Protein AF-A0A924W478-F1 (afdb_monomer)

Mean predicted aligned error: 16.54 Å

pLDDT: mean 75.77, std 17.0, range [45.47, 98.25]

Solvent-accessible surface area (backbone atoms only — not comparable to full-atom values): 6086 Å² total; per-residue 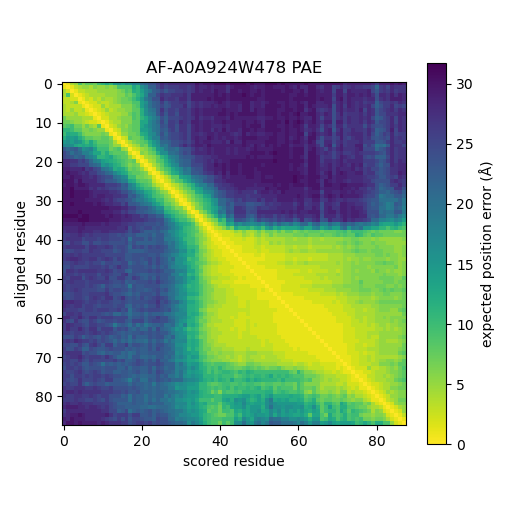(Å²): 110,76,69,58,55,53,55,54,56,54,56,58,63,68,60,66,81,72,71,76,76,77,80,79,60,91,62,81,74,80,69,75,84,82,78,71,76,79,83,70,80,73,93,77,59,73,84,76,42,84,63,54,90,76,56,81,56,67,66,56,52,54,53,49,52,54,51,48,59,57,54,74,73,47,63,94,83,58,80,48,87,90,76,60,58,87,83,101

Sequence (88 aa):
MRRLGIILAAGLLLSACASTQTTQGPGPAAQPETGGQAFALQPADFLDIPDWRSADLAPALLAFRRACDGRRQRAADAALPGGGRYGG

Foldseek 3Di:
DVVVVVVVVVVVVVVVVPPPPPPPDVDPDPDPPPDDDPDADDDDDCVVDPCSVVDDCVVVVVVVVVVVVVVVPDDPPDADPPRDDVRD

Secondary structure (DSSP, 8-state):
-HHHHHHHHHHHHHGGGS----------------SPPP-------GGGSTTTTTS--HHHHHHHHHHHHHHHTS-TTPPPTTSPPTT-

Structure (mmCIF, N/CA/C/O backbone):
data_AF-A0A924W478-F1
#
_entry.id   AF-A0A924W478-F1
#
loop_
_atom_site.group_PDB
_atom_site.id
_atom_site.type_symbol
_atom_site.label_atom_id
_atom_site.label_alt_id
_atom_site.label_comp_id
_atom_site.label_asym_id
_atom_site.label_entity_id
_atom_site.label_seq_id
_atom_site.pdbx_PDB_ins_code
_atom_site.Cartn_x
_atom_site.Cartn_y
_atom_site.Cartn_z
_atom_site.occupancy
_atom_site.B_iso_or_equiv
_atom_site.auth_seq_id
_atom_site.auth_comp_id
_atom_site.auth_asym_id
_atom_site.auth_atom_id
_atom_site.pdbx_PDB_model_num
ATOM 1 N N . MET A 1 1 ? 19.220 28.077 -44.470 1.00 52.44 1 MET A N 1
ATOM 2 C CA . MET A 1 1 ? 19.936 28.612 -43.288 1.00 52.44 1 MET A CA 1
ATOM 3 C C . MET A 1 1 ? 19.027 28.726 -42.057 1.00 52.44 1 MET A C 1
ATOM 5 O O . MET A 1 1 ? 19.231 27.971 -41.120 1.00 52.44 1 MET A O 1
ATOM 9 N N . ARG A 1 2 ? 17.964 29.555 -42.061 1.00 61.91 2 ARG A N 1
ATOM 10 C CA . ARG A 1 2 ? 17.086 29.775 -40.879 1.00 61.91 2 ARG A CA 1
ATOM 11 C C . ARG A 1 2 ? 16.355 28.525 -40.358 1.00 61.91 2 ARG A C 1
ATOM 13 O O . ARG A 1 2 ? 16.227 28.348 -39.157 1.00 61.91 2 ARG A O 1
ATOM 20 N N . ARG A 1 3 ? 15.916 27.634 -41.258 1.00 62.66 3 ARG A N 1
ATOM 21 C CA . ARG A 1 3 ? 15.242 26.368 -40.897 1.00 62.66 3 ARG A CA 1
ATOM 22 C C . ARG A 1 3 ? 16.193 25.324 -40.296 1.00 62.66 3 ARG A C 1
ATOM 24 O O . ARG A 1 3 ? 15.776 24.563 -39.438 1.00 62.66 3 ARG A O 1
ATOM 31 N N . LEU A 1 4 ? 17.468 25.340 -40.697 1.00 68.88 4 LEU A N 1
ATOM 32 C CA . LEU A 1 4 ? 18.495 24.438 -40.165 1.00 68.88 4 LEU A CA 1
ATOM 33 C C . LEU A 1 4 ? 18.841 24.796 -38.709 1.00 68.88 4 LEU A C 1
ATOM 35 O O . LEU A 1 4 ? 18.991 23.909 -37.878 1.00 68.88 4 LEU A O 1
ATOM 39 N N . GLY A 1 5 ? 18.876 26.096 -38.386 1.00 69.88 5 GLY A N 1
ATOM 40 C CA . GLY A 1 5 ? 19.123 26.575 -37.021 1.00 69.88 5 GLY A CA 1
ATOM 41 C C . GLY A 1 5 ? 18.028 26.191 -36.019 1.00 69.88 5 GLY A C 1
ATOM 42 O O . GLY A 1 5 ? 18.333 25.887 -34.872 1.00 69.88 5 GLY A O 1
ATOM 43 N N . ILE A 1 6 ? 16.765 26.132 -36.456 1.00 74.94 6 ILE A N 1
ATOM 44 C CA . ILE A 1 6 ? 15.636 25.737 -35.594 1.00 74.94 6 ILE A CA 1
ATOM 45 C C . ILE A 1 6 ? 15.697 24.238 -35.259 1.00 74.94 6 ILE A C 1
ATOM 47 O O . ILE A 1 6 ? 15.451 23.856 -34.119 1.00 74.94 6 ILE A O 1
ATOM 51 N N . ILE A 1 7 ? 16.077 23.395 -36.226 1.00 75.38 7 ILE A N 1
ATOM 52 C CA . ILE A 1 7 ? 16.202 21.942 -36.021 1.00 75.38 7 ILE A CA 1
ATOM 53 C C . ILE A 1 7 ? 17.349 21.629 -35.049 1.00 75.38 7 ILE A C 1
ATOM 55 O O . ILE A 1 7 ? 17.188 20.803 -34.152 1.00 75.38 7 ILE A O 1
ATOM 59 N N . LEU A 1 8 ? 18.479 22.334 -35.172 1.00 70.00 8 LEU A N 1
ATOM 60 C CA . LEU A 1 8 ? 19.618 22.181 -34.262 1.00 70.00 8 LEU A CA 1
ATOM 61 C C . LEU A 1 8 ? 19.282 22.615 -32.826 1.00 70.00 8 LEU A C 1
ATOM 63 O O . LEU A 1 8 ? 19.623 21.907 -31.881 1.00 70.00 8 LEU A O 1
ATOM 67 N N . ALA A 1 9 ? 18.565 23.730 -32.657 1.00 68.31 9 ALA A N 1
ATOM 68 C CA . ALA A 1 9 ? 18.148 24.210 -31.339 1.00 68.31 9 ALA A CA 1
ATOM 69 C C . ALA A 1 9 ? 17.153 23.259 -30.648 1.00 68.31 9 ALA A C 1
ATOM 71 O O . ALA A 1 9 ? 17.246 23.047 -29.440 1.00 68.31 9 ALA A O 1
ATOM 72 N N . ALA A 1 10 ? 16.239 22.642 -31.406 1.00 65.94 10 ALA A N 1
ATOM 73 C CA . ALA A 1 10 ? 15.309 21.656 -30.862 1.00 65.94 10 ALA A CA 1
ATOM 74 C C . ALA A 1 10 ? 16.036 20.388 -30.376 1.00 65.94 10 ALA A C 1
ATOM 76 O O . ALA A 1 10 ? 15.744 19.905 -29.287 1.00 65.94 10 ALA A O 1
ATOM 77 N N . GLY A 1 11 ? 17.030 19.889 -31.121 1.00 64.94 11 GLY A N 1
ATOM 78 C CA . GLY A 1 11 ? 17.808 18.710 -30.714 1.00 64.94 11 GLY A CA 1
ATOM 79 C C . GLY A 1 11 ? 18.597 18.905 -29.411 1.00 64.94 11 GLY A C 1
ATOM 80 O O . GLY A 1 11 ? 18.679 17.987 -28.596 1.00 64.94 11 GLY A O 1
ATOM 81 N N . LEU A 1 12 ? 19.116 20.114 -29.172 1.00 64.62 12 LEU A N 1
ATOM 82 C CA . LEU A 1 12 ? 19.880 20.450 -27.963 1.00 64.62 12 LEU A CA 1
ATOM 83 C C . LEU A 1 12 ? 19.018 20.459 -26.687 1.00 64.62 12 LEU A C 1
ATOM 85 O O . LEU A 1 12 ? 19.513 20.094 -25.623 1.00 64.62 12 LEU A O 1
ATOM 89 N N . LEU A 1 13 ? 17.729 20.808 -26.784 1.00 61.69 13 LEU A N 1
ATOM 90 C CA . LEU A 1 13 ? 16.817 20.811 -25.632 1.00 61.69 13 LEU A CA 1
ATOM 91 C C . LEU A 1 13 ? 16.405 19.396 -25.191 1.00 61.69 13 LEU A C 1
ATOM 93 O O . LEU A 1 13 ? 16.198 19.176 -24.000 1.00 61.69 13 LEU A O 1
ATOM 97 N N . LEU A 1 14 ? 16.341 18.420 -26.107 1.00 57.97 14 LEU A N 1
ATOM 98 C CA . LEU A 1 14 ? 16.023 17.028 -25.751 1.00 57.97 14 LEU A CA 1
ATOM 99 C C . LEU A 1 14 ? 17.193 16.283 -25.081 1.00 57.97 14 LEU A C 1
ATOM 101 O O . LEU A 1 14 ? 16.959 15.329 -24.341 1.00 57.97 14 LEU A O 1
ATOM 105 N N . SER A 1 15 ? 18.441 16.718 -25.280 1.00 59.81 15 SER A N 1
ATOM 106 C CA . SER A 1 15 ? 19.620 16.065 -24.684 1.00 59.81 15 SER A CA 1
ATOM 107 C C . SER A 1 15 ? 19.860 16.437 -23.211 1.00 59.81 15 SER A C 1
ATOM 109 O O . SER A 1 15 ? 20.664 15.784 -22.546 1.00 59.81 15 SER A O 1
ATOM 111 N N . ALA A 1 16 ? 19.188 17.466 -22.682 1.00 55.25 16 ALA A N 1
ATOM 112 C CA . ALA A 1 16 ? 19.427 17.965 -21.325 1.00 55.25 16 ALA A CA 1
ATOM 113 C C . ALA A 1 16 ? 18.707 17.164 -20.221 1.00 55.25 16 ALA A C 1
ATOM 115 O O . ALA A 1 16 ? 19.061 17.290 -19.052 1.00 55.25 16 ALA A O 1
ATOM 116 N N . CYS A 1 17 ? 17.742 16.303 -20.563 1.00 58.25 17 CYS A N 1
ATOM 117 C CA . CYS A 1 17 ? 17.055 15.446 -19.586 1.00 58.25 17 CYS A CA 1
ATOM 118 C C . CYS A 1 17 ? 17.727 14.078 -19.361 1.00 58.25 17 CYS A C 1
ATOM 120 O O . CYS A 1 17 ? 17.244 13.312 -18.533 1.00 58.25 17 CYS A O 1
ATOM 122 N N . ALA A 1 18 ? 18.826 13.760 -20.059 1.00 49.09 18 ALA A N 1
ATOM 123 C CA . ALA A 1 18 ? 19.520 12.472 -19.923 1.00 49.09 18 ALA A CA 1
ATOM 12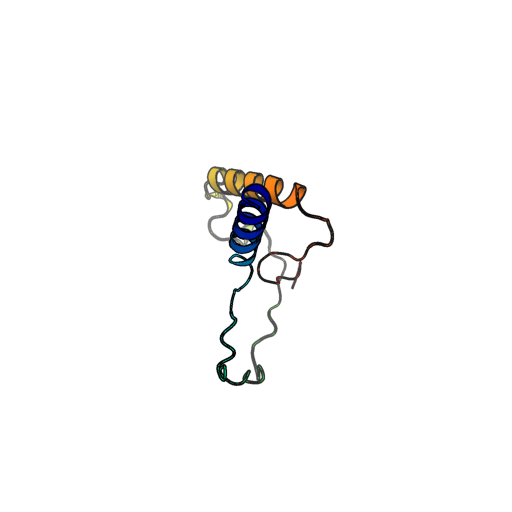4 C C . ALA A 1 18 ? 20.771 12.517 -19.024 1.00 49.09 18 ALA A C 1
ATOM 126 O O . ALA A 1 18 ? 21.290 11.471 -18.642 1.00 49.09 18 ALA A O 1
ATOM 127 N N . SER A 1 19 ? 21.254 13.704 -18.644 1.00 53.94 19 SER A N 1
ATOM 128 C CA . SER A 1 19 ? 22.471 13.843 -17.836 1.00 53.94 19 SER A CA 1
ATOM 129 C C . SER A 1 19 ? 22.154 13.867 -16.344 1.00 53.94 19 SER A C 1
ATOM 131 O O . SER A 1 19 ? 22.366 14.867 -15.660 1.00 53.94 19 SER A O 1
ATOM 133 N N . THR A 1 20 ? 21.660 12.750 -15.811 1.00 57.97 20 THR A N 1
ATOM 134 C CA . THR A 1 20 ? 21.794 12.492 -14.373 1.00 57.97 20 THR A CA 1
ATOM 135 C C . THR A 1 20 ? 23.232 12.046 -14.137 1.00 57.97 20 THR A C 1
ATOM 137 O O . THR A 1 20 ? 23.581 10.879 -14.287 1.00 57.97 20 THR A O 1
ATOM 140 N N . GLN A 1 21 ? 24.102 13.009 -13.851 1.0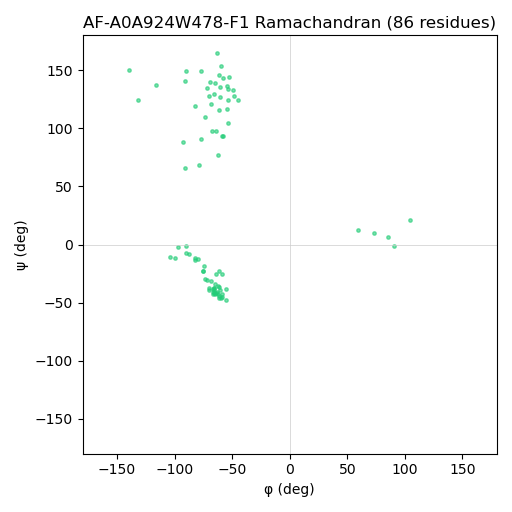0 50.66 21 GLN A N 1
ATOM 141 C CA . GLN A 1 21 ? 25.485 12.758 -13.477 1.00 50.66 21 GLN A CA 1
ATOM 142 C C . GLN A 1 21 ? 25.470 12.078 -12.101 1.00 50.66 21 GLN A C 1
ATOM 144 O O . GLN A 1 21 ? 25.309 12.735 -11.076 1.00 50.66 21 GLN A O 1
ATOM 149 N N . THR A 1 22 ? 25.569 10.748 -12.062 1.00 53.16 22 THR A N 1
ATOM 150 C CA . THR A 1 22 ? 25.905 10.034 -10.827 1.00 53.16 22 THR A CA 1
ATOM 151 C C . THR A 1 22 ? 27.311 10.458 -10.439 1.00 53.16 22 THR A C 1
ATOM 153 O O . THR A 1 22 ? 28.293 9.959 -10.985 1.00 53.16 22 THR A O 1
ATOM 156 N N . THR A 1 23 ? 27.406 11.424 -9.527 1.00 45.47 23 THR A N 1
ATOM 157 C CA . THR A 1 23 ? 28.636 11.769 -8.823 1.00 45.47 23 THR A CA 1
ATOM 158 C C . THR A 1 23 ? 29.121 10.514 -8.108 1.00 45.47 23 THR A C 1
ATOM 160 O O . THR A 1 23 ? 28.689 10.194 -7.003 1.00 45.47 23 THR A O 1
ATOM 163 N N . GLN A 1 24 ? 30.000 9.769 -8.769 1.00 49.12 24 GLN A N 1
ATOM 164 C CA . GLN A 1 24 ? 30.716 8.635 -8.207 1.00 49.12 24 GLN A CA 1
ATOM 165 C C . GLN A 1 24 ? 31.860 9.205 -7.359 1.00 49.12 24 GLN A C 1
ATOM 167 O O . GLN A 1 24 ? 33.033 9.146 -7.716 1.00 49.12 24 GLN A O 1
ATOM 172 N N . GLY A 1 25 ? 31.501 9.855 -6.248 1.00 52.16 25 GLY A N 1
ATOM 173 C CA . GLY A 1 25 ? 32.452 10.048 -5.159 1.00 52.16 25 GLY A CA 1
ATOM 174 C C . GLY A 1 25 ? 32.857 8.677 -4.605 1.00 52.16 25 GLY A C 1
ATOM 175 O O . GLY A 1 25 ? 32.165 7.691 -4.879 1.00 52.16 25 GLY A O 1
ATOM 176 N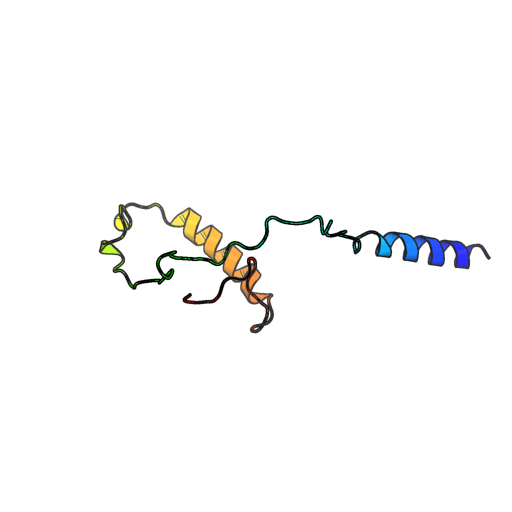 N . PRO A 1 26 ? 33.942 8.575 -3.820 1.00 52.28 26 PRO A N 1
ATOM 177 C CA . PRO A 1 26 ? 34.181 7.400 -2.996 1.00 52.28 26 PRO A CA 1
ATOM 178 C C . PRO A 1 26 ? 32.976 7.259 -2.060 1.00 52.28 26 PRO A C 1
ATOM 180 O O . PRO A 1 26 ? 32.881 7.925 -1.031 1.00 52.28 26 PRO A O 1
ATOM 183 N N . GLY A 1 27 ? 31.990 6.467 -2.477 1.00 55.81 27 GLY A N 1
ATOM 184 C CA . GLY A 1 27 ? 30.912 6.051 -1.602 1.00 55.81 27 GLY A CA 1
ATOM 185 C C . GLY A 1 27 ? 31.532 5.293 -0.431 1.00 55.81 27 GLY A C 1
ATOM 186 O O . GLY A 1 27 ? 32.620 4.725 -0.593 1.00 55.81 27 GLY A O 1
ATOM 187 N N . PRO A 1 28 ? 30.881 5.275 0.743 1.00 59.41 28 PRO A N 1
ATOM 188 C CA . PRO A 1 28 ? 31.275 4.375 1.816 1.00 59.41 28 PRO A CA 1
ATOM 189 C C . PRO A 1 28 ? 31.523 2.996 1.207 1.00 59.41 28 PRO A C 1
ATOM 191 O O . PRO A 1 28 ? 30.666 2.489 0.479 1.00 59.41 28 PRO A O 1
ATOM 194 N N . ALA A 1 29 ? 32.719 2.440 1.421 1.00 58.28 29 ALA A N 1
ATOM 195 C CA . ALA A 1 29 ? 33.013 1.079 1.003 1.00 58.28 29 ALA A CA 1
ATOM 196 C C . ALA A 1 29 ? 31.854 0.203 1.481 1.00 58.28 29 ALA A C 1
ATOM 198 O O . ALA A 1 29 ? 31.477 0.302 2.650 1.00 58.28 29 ALA A O 1
ATOM 199 N N . ALA A 1 30 ? 31.263 -0.581 0.574 1.00 54.81 30 ALA A N 1
ATOM 200 C CA . ALA A 1 30 ? 30.236 -1.543 0.935 1.00 54.81 30 ALA A CA 1
ATOM 201 C C . ALA A 1 30 ? 30.822 -2.410 2.050 1.00 54.81 30 ALA A C 1
ATOM 203 O O . ALA A 1 30 ? 31.727 -3.213 1.814 1.00 54.81 30 ALA A O 1
ATOM 204 N N . GLN A 1 31 ? 30.382 -2.163 3.285 1.00 60.06 31 GLN A N 1
ATOM 205 C CA . GLN A 1 31 ? 30.737 -3.021 4.393 1.00 60.06 31 GLN A CA 1
ATOM 206 C C . GLN A 1 31 ? 30.194 -4.398 4.025 1.00 60.06 31 GLN A C 1
ATOM 208 O O . GLN A 1 31 ? 29.018 -4.491 3.665 1.00 60.06 31 GLN A O 1
ATOM 213 N N . PRO A 1 32 ? 31.024 -5.454 4.050 1.00 57.31 32 PRO A N 1
ATOM 214 C CA . PRO A 1 32 ? 30.495 -6.796 3.911 1.00 57.31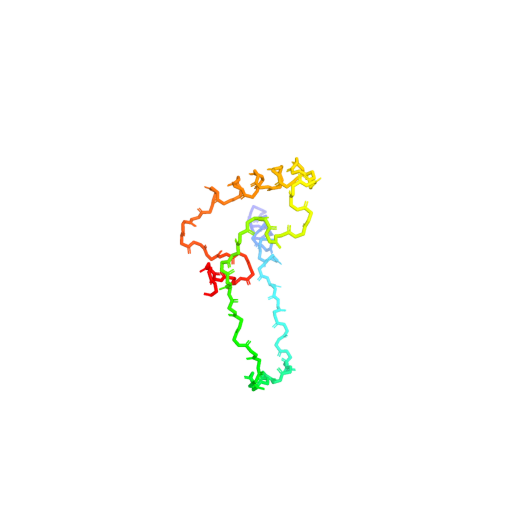 32 PRO A CA 1
ATOM 215 C C . PRO A 1 32 ? 29.411 -6.947 4.975 1.00 57.31 32 PRO A C 1
ATOM 217 O O . PRO A 1 32 ? 29.678 -6.670 6.148 1.00 57.31 32 PRO A O 1
ATOM 220 N N . GLU A 1 33 ? 28.193 -7.298 4.551 1.00 61.88 33 GLU A N 1
ATOM 221 C CA . GLU A 1 33 ? 27.028 -7.520 5.411 1.00 61.88 33 GLU A CA 1
ATOM 222 C C . GLU A 1 33 ? 27.329 -8.690 6.352 1.00 61.88 33 GLU A C 1
ATOM 224 O O . GLU A 1 33 ? 26.952 -9.840 6.144 1.00 61.88 33 GLU A O 1
ATOM 229 N N . THR A 1 34 ? 28.122 -8.408 7.376 1.00 55.34 34 THR A N 1
ATOM 230 C CA . THR A 1 34 ? 28.635 -9.393 8.310 1.00 55.34 34 THR A CA 1
ATOM 231 C C . THR A 1 34 ? 27.635 -9.422 9.452 1.00 55.34 34 THR A C 1
ATOM 233 O O . THR A 1 34 ? 27.749 -8.658 10.405 1.00 55.34 34 THR A O 1
ATOM 236 N N . GLY A 1 35 ? 26.610 -10.268 9.320 1.00 54.81 35 GLY A N 1
ATOM 237 C CA . GLY A 1 35 ? 25.741 -10.641 10.441 1.00 54.81 35 GLY A CA 1
ATOM 238 C C . GLY A 1 35 ? 24.350 -10.005 10.495 1.00 54.81 35 GLY A C 1
ATOM 239 O O . GLY A 1 35 ? 23.744 -10.000 11.564 1.00 54.81 35 GLY A O 1
ATOM 240 N N . GLY A 1 36 ? 23.809 -9.501 9.382 1.00 57.66 36 GLY A N 1
ATOM 241 C CA . GLY A 1 36 ? 22.372 -9.229 9.298 1.00 57.66 36 GLY A CA 1
ATOM 242 C C . GLY A 1 36 ? 21.607 -10.552 9.258 1.00 57.66 36 GLY A C 1
ATOM 243 O O . GLY A 1 36 ? 21.933 -11.416 8.446 1.00 57.66 36 GLY A O 1
ATOM 244 N N . GLN A 1 37 ? 20.617 -10.750 10.133 1.00 64.44 37 GLN A N 1
ATOM 245 C CA . GLN A 1 37 ? 19.672 -11.860 9.965 1.00 64.44 37 GLN A CA 1
ATOM 246 C C . GLN A 1 37 ? 19.148 -11.843 8.528 1.00 64.44 37 GLN A C 1
ATOM 248 O O . GLN A 1 37 ? 18.774 -10.783 8.027 1.00 64.44 37 GLN A O 1
ATOM 253 N N . ALA A 1 38 ? 19.139 -13.004 7.869 1.00 73.69 38 ALA A N 1
ATOM 254 C CA . ALA A 1 38 ? 18.572 -13.124 6.535 1.00 73.69 38 ALA A CA 1
ATOM 255 C C . ALA A 1 38 ? 17.132 -12.598 6.574 1.00 73.69 38 ALA A C 1
ATOM 257 O O . ALA A 1 38 ? 16.294 -13.137 7.299 1.00 73.69 38 ALA A O 1
ATOM 258 N N . PHE A 1 39 ? 16.858 -11.521 5.834 1.00 75.75 39 PHE A N 1
ATOM 259 C CA . PHE A 1 39 ? 15.498 -11.023 5.689 1.00 75.75 39 PHE A CA 1
ATOM 260 C C . PHE A 1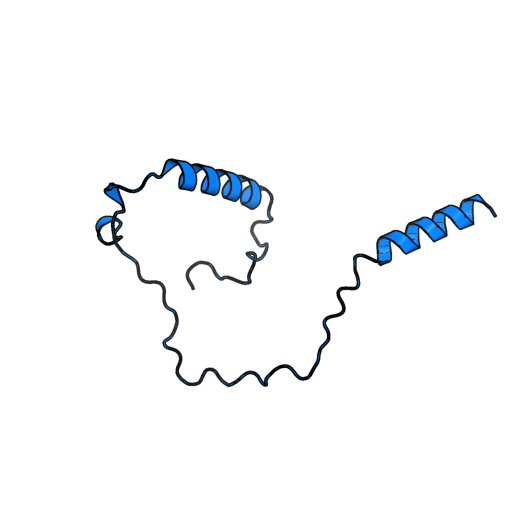 39 ? 14.667 -12.126 5.037 1.00 75.75 39 PHE A C 1
ATOM 262 O O . PHE A 1 39 ? 14.931 -12.528 3.904 1.00 75.75 39 PHE A O 1
ATOM 269 N N . ALA A 1 40 ? 13.684 -12.631 5.773 1.00 80.00 40 ALA A N 1
ATOM 270 C CA . ALA A 1 40 ? 12.810 -13.692 5.316 1.00 80.00 40 ALA A CA 1
ATOM 271 C C . ALA A 1 40 ? 11.364 -13.293 5.590 1.00 80.00 40 ALA A C 1
ATOM 273 O O . ALA A 1 40 ? 10.987 -13.002 6.726 1.00 80.00 40 ALA A O 1
ATOM 274 N N . LEU A 1 41 ? 10.544 -13.305 4.542 1.00 84.75 41 LEU A N 1
ATOM 275 C CA . LEU A 1 41 ? 9.100 -13.201 4.697 1.00 84.75 41 LEU A CA 1
ATOM 276 C C . LEU A 1 41 ? 8.581 -14.515 5.281 1.00 84.75 41 LEU A C 1
ATOM 278 O O . LEU A 1 41 ? 8.970 -15.594 4.834 1.00 84.75 41 LEU A O 1
ATOM 282 N N . GLN A 1 42 ? 7.711 -14.423 6.280 1.00 88.19 42 GLN A N 1
ATOM 283 C CA . GLN A 1 42 ? 6.996 -15.565 6.836 1.00 88.19 42 GLN A CA 1
ATOM 284 C C . GLN A 1 42 ? 5.499 -15.376 6.578 1.00 88.19 42 GLN A C 1
ATOM 286 O O . GLN A 1 42 ? 5.003 -14.256 6.730 1.00 88.19 42 GLN A O 1
ATOM 291 N N . PRO A 1 43 ? 4.773 -16.427 6.164 1.00 91.31 43 PRO A N 1
ATOM 292 C CA . PRO A 1 43 ? 3.318 -16.383 6.122 1.00 91.31 43 PRO A CA 1
ATOM 293 C C . PRO A 1 43 ? 2.751 -16.075 7.514 1.00 91.31 43 PRO A C 1
ATOM 295 O O . PRO A 1 43 ? 3.282 -16.552 8.514 1.00 91.31 43 PRO A O 1
ATOM 298 N N . ALA A 1 44 ? 1.669 -15.306 7.563 1.00 93.31 44 ALA A N 1
ATOM 299 C CA . ALA A 1 44 ? 0.923 -15.004 8.781 1.00 93.31 44 ALA A CA 1
ATOM 300 C C . ALA A 1 44 ? -0.575 -15.024 8.468 1.00 93.31 44 ALA A C 1
ATOM 302 O O . ALA A 1 44 ? -0.970 -14.699 7.339 1.00 93.31 44 ALA A O 1
ATOM 303 N N . ASP A 1 45 ? -1.400 -15.382 9.451 1.00 96.75 45 ASP A N 1
ATOM 304 C CA . ASP A 1 45 ? -2.844 -15.291 9.294 1.00 96.75 45 ASP A CA 1
ATOM 305 C C . ASP A 1 45 ? -3.295 -13.835 9.432 1.00 96.75 45 ASP A C 1
ATOM 307 O O . ASP A 1 45 ? -2.738 -13.042 10.189 1.00 96.75 45 ASP A O 1
ATOM 311 N N . PHE A 1 46 ? -4.369 -13.461 8.734 1.00 95.00 46 PHE A N 1
ATOM 312 C CA . PHE A 1 46 ? -4.938 -12.113 8.856 1.00 95.00 46 PHE A CA 1
ATOM 313 C C . PHE A 1 46 ? -5.366 -11.767 10.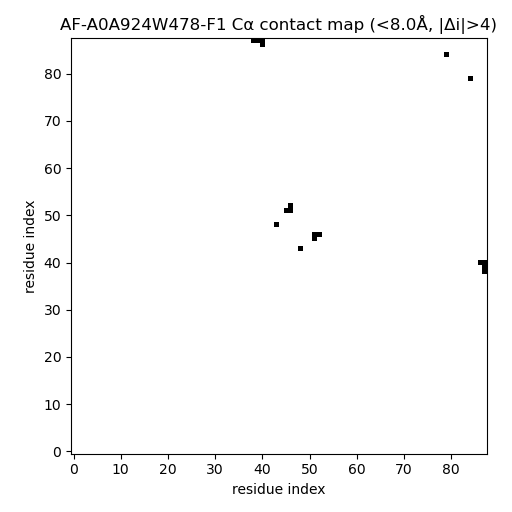289 1.00 95.00 46 PHE A C 1
ATOM 315 O O . PHE A 1 46 ? -5.439 -10.594 10.643 1.00 95.00 46 PHE A O 1
ATOM 322 N N . LEU A 1 47 ? -5.669 -12.779 11.105 1.00 95.75 47 LEU A N 1
ATOM 323 C CA . LEU A 1 47 ? -6.027 -12.604 12.511 1.00 95.75 47 LEU A CA 1
ATOM 324 C C . LEU A 1 47 ? -4.821 -12.274 13.401 1.00 95.75 47 LEU A C 1
ATOM 326 O O . LEU A 1 47 ? -5.026 -11.723 14.479 1.00 95.75 47 LEU A O 1
ATOM 330 N N . ASP A 1 48 ? -3.600 -12.552 12.940 1.00 96.94 48 ASP A N 1
ATOM 331 C CA . ASP A 1 48 ? -2.364 -12.219 13.654 1.00 96.94 48 ASP A CA 1
ATOM 332 C C . ASP A 1 48 ? -1.947 -10.758 13.430 1.00 96.94 48 ASP A C 1
ATOM 334 O O . ASP A 1 48 ? -1.066 -10.242 14.118 1.00 96.94 48 ASP A O 1
ATOM 338 N N . ILE A 1 49 ? -2.574 -10.074 12.465 1.00 95.25 49 ILE A N 1
ATOM 339 C CA . ILE A 1 49 ? -2.306 -8.670 12.159 1.00 95.25 49 ILE A CA 1
ATOM 340 C C . ILE A 1 49 ? -3.098 -7.791 13.143 1.00 95.25 49 ILE A C 1
ATOM 342 O O . ILE A 1 49 ? -4.336 -7.831 13.137 1.00 95.25 49 ILE A O 1
ATOM 346 N N . PRO A 1 50 ? -2.423 -6.961 13.964 1.00 97.00 50 PRO A N 1
ATOM 347 C CA . PRO A 1 50 ? -3.094 -6.064 14.898 1.00 97.00 50 PRO A CA 1
ATOM 348 C C . PRO A 1 50 ? -4.121 -5.175 14.194 1.00 97.00 50 PRO A C 1
ATOM 350 O O . PRO A 1 50 ? -3.861 -4.647 13.113 1.00 97.00 50 PRO A O 1
ATOM 353 N N . ASP A 1 51 ? -5.297 -5.038 14.806 1.00 96.75 51 ASP A N 1
ATOM 354 C CA . ASP A 1 51 ? -6.397 -4.182 14.341 1.00 96.75 51 ASP A CA 1
ATOM 355 C C . ASP A 1 51 ? -6.941 -4.495 12.932 1.00 96.75 51 ASP A C 1
ATOM 357 O O . ASP A 1 51 ? -7.755 -3.741 12.395 1.00 96.75 51 ASP A O 1
ATOM 361 N N . TRP A 1 52 ? -6.581 -5.635 12.328 1.00 96.12 52 TRP A N 1
ATOM 362 C CA . TRP A 1 52 ? -6.987 -5.963 10.954 1.00 96.12 52 TRP A CA 1
ATOM 363 C C . TRP A 1 52 ? -8.503 -5.920 10.732 1.00 96.12 52 TRP A C 1
ATOM 365 O O . TRP A 1 52 ? -8.982 -5.464 9.696 1.00 96.12 52 TRP A O 1
ATOM 375 N N . ARG A 1 53 ? -9.279 -6.373 11.723 1.00 96.31 53 ARG A N 1
ATOM 376 C CA . ARG A 1 53 ? -10.749 -6.421 11.645 1.00 96.31 53 ARG A CA 1
ATOM 377 C C . ARG A 1 53 ? -11.423 -5.059 11.809 1.00 96.31 53 ARG A C 1
ATOM 379 O O . ARG A 1 53 ? -12.579 -4.931 11.414 1.00 96.31 53 ARG A O 1
ATOM 386 N N . SER A 1 54 ? -10.757 -4.095 12.437 1.00 97.06 54 SER A N 1
ATOM 387 C CA . SER A 1 54 ? -11.295 -2.759 12.727 1.00 97.06 54 SER A CA 1
ATOM 388 C C . SER A 1 54 ? -10.746 -1.680 11.793 1.00 97.06 54 SER A C 1
ATOM 390 O O . SER A 1 54 ? -11.268 -0.566 11.791 1.00 97.06 54 SER A O 1
ATOM 392 N N . ALA A 1 55 ? -9.723 -1.993 10.995 1.00 96.56 55 ALA A N 1
ATOM 393 C CA . ALA A 1 55 ? -9.146 -1.071 10.029 1.00 96.56 55 ALA A CA 1
ATOM 394 C C . ALA A 1 55 ? -10.173 -0.621 8.971 1.00 96.56 55 ALA A C 1
ATOM 396 O O . ALA A 1 55 ? -10.882 -1.437 8.379 1.00 96.56 55 ALA A O 1
ATOM 397 N N . ASP A 1 56 ? -10.206 0.682 8.673 1.00 97.31 56 ASP A N 1
ATOM 398 C CA . ASP A 1 56 ? -10.901 1.185 7.487 1.00 97.31 56 ASP A CA 1
ATOM 399 C C . ASP A 1 56 ? -10.087 0.847 6.230 1.00 97.31 56 ASP A C 1
ATOM 401 O O . ASP A 1 56 ? -9.016 1.404 5.972 1.00 97.31 56 ASP A O 1
ATOM 405 N N . LEU A 1 57 ? -10.606 -0.087 5.435 1.00 96.81 57 LEU A N 1
ATOM 406 C CA . LEU A 1 57 ? -9.949 -0.585 4.228 1.00 96.81 57 LEU A CA 1
ATOM 407 C C . LEU A 1 57 ? -10.271 0.240 2.973 1.00 96.81 57 LEU A C 1
ATOM 409 O O . LEU A 1 57 ? -9.638 0.025 1.934 1.00 96.81 57 LEU A O 1
ATOM 413 N N . ALA A 1 58 ? -11.211 1.190 3.028 1.00 98.06 58 ALA A N 1
ATOM 414 C CA . ALA A 1 58 ? -11.558 2.027 1.879 1.00 9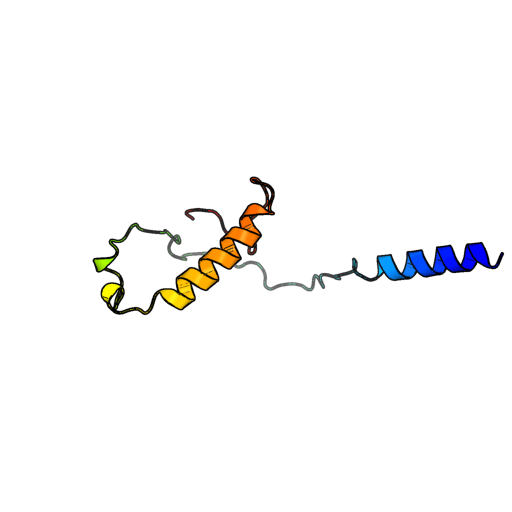8.06 58 ALA A CA 1
ATOM 415 C C . ALA A 1 58 ? -10.348 2.778 1.267 1.00 98.06 58 ALA A C 1
ATOM 417 O O . ALA A 1 58 ? -10.160 2.693 0.044 1.00 98.06 58 ALA A O 1
ATOM 418 N N . PRO A 1 59 ? -9.475 3.459 2.044 1.00 97.69 59 PRO A N 1
ATOM 419 C CA . PRO A 1 59 ? -8.291 4.116 1.483 1.00 97.69 59 PRO A CA 1
ATOM 420 C C . PRO A 1 59 ? -7.273 3.121 0.909 1.00 97.69 59 PRO A C 1
ATOM 422 O O . PRO A 1 59 ? -6.687 3.383 -0.147 1.00 97.69 59 PRO A O 1
ATOM 425 N N . ALA A 1 60 ? -7.095 1.962 1.551 1.00 96.38 60 ALA A N 1
ATOM 426 C CA . ALA A 1 60 ? -6.201 0.913 1.067 1.00 96.38 60 ALA A CA 1
ATOM 427 C C . ALA A 1 60 ? -6.678 0.353 -0.281 1.00 96.38 60 ALA A C 1
ATOM 429 O O . ALA A 1 60 ? -5.881 0.204 -1.208 1.00 96.38 60 ALA A O 1
ATOM 430 N N . LEU A 1 61 ? -7.987 0.133 -0.438 1.00 97.88 61 LEU A N 1
ATOM 431 C CA . LEU A 1 61 ? -8.581 -0.312 -1.696 1.00 97.88 61 LEU A CA 1
ATOM 432 C C . LEU A 1 61 ? -8.401 0.723 -2.815 1.00 97.88 61 LEU A C 1
ATOM 434 O O . LEU A 1 61 ? -8.088 0.362 -3.952 1.00 97.88 61 LEU A O 1
ATOM 438 N N . LEU A 1 62 ? -8.565 2.012 -2.513 1.00 98.25 62 LEU A N 1
ATOM 439 C CA . LEU A 1 62 ? -8.324 3.079 -3.487 1.00 98.25 62 LEU A CA 1
ATOM 440 C C . LEU A 1 62 ? -6.861 3.095 -3.955 1.00 98.25 62 LEU A C 1
ATOM 442 O O . LEU A 1 62 ? -6.600 3.167 -5.160 1.00 98.25 62 LEU A O 1
ATOM 446 N N . ALA A 1 63 ? -5.912 3.002 -3.022 1.00 96.75 63 ALA A N 1
ATOM 447 C CA . ALA A 1 63 ? -4.489 2.923 -3.340 1.00 96.75 63 ALA A CA 1
ATOM 448 C C . ALA A 1 63 ? -4.161 1.662 -4.157 1.00 96.75 63 ALA A C 1
ATOM 450 O O . ALA A 1 63 ? -3.453 1.746 -5.163 1.00 96.75 63 ALA A O 1
ATOM 451 N N . PHE A 1 64 ? -4.738 0.518 -3.782 1.00 96.00 64 PHE A N 1
ATOM 452 C CA . PHE A 1 64 ? -4.570 -0.747 -4.490 1.00 96.00 64 PHE A CA 1
ATOM 453 C C . PHE A 1 64 ? -5.039 -0.652 -5.946 1.00 96.00 64 PHE A C 1
ATOM 455 O O . PHE A 1 64 ? -4.303 -1.039 -6.852 1.00 96.00 64 PHE A O 1
ATOM 462 N N . ARG A 1 65 ? -6.207 -0.048 -6.201 1.00 97.44 65 ARG A N 1
ATOM 463 C CA . ARG A 1 65 ? -6.722 0.158 -7.567 1.00 97.44 65 ARG A CA 1
ATOM 464 C C . ARG A 1 65 ? -5.775 1.002 -8.420 1.00 97.44 65 ARG A C 1
ATOM 466 O O . ARG A 1 65 ? -5.435 0.593 -9.526 1.00 97.44 65 ARG A O 1
ATOM 473 N N . ARG A 1 66 ? -5.270 2.116 -7.880 1.00 95.62 66 ARG A N 1
ATOM 474 C CA . ARG A 1 66 ? -4.275 2.956 -8.575 1.00 95.62 66 ARG A CA 1
ATOM 475 C C . ARG A 1 66 ? -2.989 2.181 -8.879 1.00 95.62 66 ARG A C 1
ATOM 477 O O . ARG A 1 66 ? -2.420 2.323 -9.960 1.00 95.62 66 ARG A O 1
ATOM 484 N N . ALA A 1 67 ? -2.540 1.335 -7.951 1.00 91.81 67 ALA A N 1
ATOM 485 C CA . ALA A 1 67 ? -1.378 0.479 -8.167 1.00 91.81 67 ALA A CA 1
ATOM 486 C C . ALA A 1 67 ? -1.632 -0.572 -9.263 1.00 91.81 67 ALA A C 1
ATOM 488 O O . ALA A 1 67 ? -0.744 -0.819 -10.081 1.00 91.81 67 ALA A O 1
ATOM 489 N N . CYS A 1 68 ? -2.831 -1.159 -9.326 1.00 92.31 68 CYS A N 1
ATOM 490 C CA . CYS A 1 68 ? -3.228 -2.060 -10.411 1.00 92.31 68 CYS A CA 1
ATOM 491 C C . CYS A 1 68 ? -3.207 -1.355 -11.768 1.00 92.31 68 CYS A C 1
ATOM 493 O O . CYS A 1 68 ? -2.660 -1.912 -12.718 1.00 92.31 68 CYS A O 1
ATOM 495 N N . ASP A 1 69 ? -3.737 -0.135 -11.856 1.00 95.12 69 ASP A N 1
ATOM 496 C CA . ASP A 1 69 ? -3.729 0.639 -13.100 1.00 95.12 69 ASP A CA 1
ATOM 497 C C . ASP A 1 69 ? -2.299 0.868 -13.601 1.00 95.12 69 ASP A C 1
ATOM 499 O O . ASP A 1 69 ? -2.020 0.661 -14.783 1.00 95.12 69 ASP A O 1
ATOM 503 N N . GLY A 1 70 ? -1.371 1.205 -12.698 1.00 89.94 70 GLY A N 1
ATOM 504 C CA . GLY A 1 70 ? 0.048 1.339 -13.027 1.00 89.94 70 GLY A CA 1
ATOM 505 C C . GLY A 1 70 ? 0.708 0.014 -13.424 1.00 89.94 70 GLY A C 1
ATOM 506 O O . GLY A 1 70 ? 1.457 -0.032 -14.399 1.00 89.94 70 GLY A O 1
ATOM 507 N N . ARG A 1 71 ? 0.423 -1.087 -12.715 1.00 87.94 71 ARG A N 1
ATOM 508 C CA . ARG A 1 71 ? 0.996 -2.413 -13.027 1.00 87.94 71 ARG A CA 1
ATOM 509 C C . ARG A 1 71 ? 0.512 -2.958 -14.367 1.00 87.94 71 ARG A C 1
ATOM 511 O O . ARG A 1 71 ? 1.319 -3.521 -15.095 1.00 87.94 71 ARG A O 1
ATOM 518 N N . ARG A 1 72 ? -0.760 -2.753 -14.723 1.00 90.88 72 ARG A N 1
ATOM 519 C CA . ARG A 1 72 ? -1.333 -3.190 -16.011 1.00 90.88 72 ARG A CA 1
ATOM 520 C C . ARG A 1 72 ? -0.667 -2.545 -17.225 1.00 90.88 72 ARG A C 1
ATOM 522 O O . ARG A 1 72 ? -0.763 -3.088 -18.318 1.00 90.88 72 ARG A O 1
ATOM 529 N N . GLN A 1 73 ? -0.028 -1.395 -17.038 1.00 91.56 73 GLN A N 1
ATOM 530 C CA . GLN A 1 73 ? 0.682 -0.672 -18.091 1.00 91.56 73 GLN A CA 1
ATOM 531 C C . GLN A 1 73 ? 2.159 -1.084 -18.204 1.00 91.56 73 GLN A C 1
ATOM 533 O O . GLN A 1 73 ? 2.843 -0.634 -19.120 1.00 91.56 73 GLN A O 1
ATOM 538 N N . ARG A 1 74 ? 2.679 -1.912 -17.285 1.00 86.56 74 ARG A N 1
ATOM 539 C CA . ARG A 1 74 ? 4.072 -2.385 -17.325 1.00 86.56 74 ARG A CA 1
ATOM 540 C C . ARG A 1 74 ? 4.183 -3.683 -18.120 1.00 86.56 74 ARG A C 1
ATOM 542 O O . ARG A 1 74 ? 3.275 -4.510 -18.103 1.00 86.56 74 ARG A O 1
ATOM 549 N N . ALA A 1 75 ? 5.335 -3.878 -18.761 1.00 87.56 75 ALA A N 1
ATOM 550 C CA . ALA A 1 75 ? 5.711 -5.185 -19.284 1.00 87.56 75 ALA A CA 1
ATOM 551 C C . ALA A 1 75 ? 5.825 -6.198 -18.131 1.00 87.56 75 ALA A C 1
ATOM 553 O O . ALA A 1 75 ? 6.215 -5.836 -17.019 1.00 87.56 75 ALA A O 1
ATOM 554 N N . ALA A 1 76 ? 5.464 -7.456 -18.389 1.00 82.94 76 ALA A N 1
ATOM 555 C CA . ALA A 1 76 ? 5.415 -8.500 -17.363 1.00 82.94 76 ALA A CA 1
ATOM 556 C C . ALA A 1 76 ? 6.793 -8.820 -16.755 1.00 82.94 76 ALA A C 1
ATOM 558 O O . ALA A 1 76 ? 6.873 -9.269 -15.615 1.00 82.94 76 ALA A O 1
ATOM 559 N N . ASP A 1 77 ? 7.863 -8.567 -17.506 1.00 83.75 77 ASP A N 1
ATOM 560 C CA . ASP A 1 77 ? 9.264 -8.758 -17.132 1.00 83.75 77 ASP A CA 1
ATOM 561 C C . ASP A 1 77 ? 9.943 -7.470 -16.636 1.00 83.75 77 ASP A C 1
ATOM 563 O O . ASP A 1 77 ? 11.108 -7.491 -16.233 1.00 83.75 77 ASP A O 1
ATOM 567 N N . ALA A 1 78 ? 9.233 -6.337 -16.633 1.00 84.75 78 ALA A N 1
ATOM 568 C CA . ALA A 1 78 ? 9.792 -5.083 -16.160 1.00 84.75 78 ALA A CA 1
ATOM 569 C C . ALA A 1 78 ? 10.090 -5.167 -14.658 1.00 84.75 78 ALA A C 1
ATOM 571 O O . ALA A 1 78 ? 9.211 -5.471 -13.848 1.00 84.75 78 ALA A O 1
ATOM 572 N N . ALA A 1 79 ? 11.315 -4.798 -14.277 1.00 81.44 79 ALA A N 1
ATOM 573 C CA . ALA A 1 79 ? 11.725 -4.744 -12.880 1.00 81.44 79 ALA A CA 1
ATOM 574 C C . ALA A 1 79 ? 10.759 -3.897 -12.029 1.00 81.44 79 ALA A C 1
ATOM 576 O O . ALA A 1 79 ? 10.222 -2.867 -12.474 1.00 81.44 79 ALA A O 1
ATOM 577 N N . LEU A 1 80 ? 10.550 -4.326 -10.781 1.00 77.38 80 LEU A N 1
ATOM 578 C CA . LEU A 1 80 ? 9.772 -3.564 -9.812 1.00 77.38 80 LEU A CA 1
ATOM 579 C C . LEU A 1 80 ? 10.543 -2.294 -9.404 1.00 77.38 80 LEU A C 1
ATOM 581 O O . LEU A 1 80 ? 11.762 -2.347 -9.217 1.00 77.38 80 LEU A O 1
ATOM 585 N N . PRO A 1 81 ? 9.860 -1.145 -9.249 1.00 72.56 81 PRO A N 1
ATOM 586 C CA . PRO A 1 81 ? 10.478 0.056 -8.694 1.00 72.56 81 PRO A CA 1
ATOM 587 C C . PRO A 1 81 ? 11.126 -0.243 -7.334 1.00 72.56 81 PRO A C 1
ATOM 589 O O . PRO A 1 81 ? 10.511 -0.895 -6.494 1.00 72.56 81 PRO A O 1
ATOM 592 N N . GLY A 1 82 ? 12.362 0.217 -7.126 1.00 73.81 82 GLY A N 1
ATOM 593 C CA . GLY A 1 82 ? 13.116 -0.028 -5.889 1.00 73.81 82 GLY A CA 1
ATOM 594 C C . GLY A 1 82 ? 13.885 -1.354 -5.839 1.00 73.81 82 GLY A C 1
ATOM 595 O O . GLY A 1 82 ? 14.433 -1.678 -4.794 1.00 73.81 82 GLY A O 1
ATOM 596 N N . GLY A 1 83 ? 13.943 -2.120 -6.937 1.00 71.56 83 GLY A N 1
ATOM 597 C CA . GLY A 1 83 ? 14.781 -3.326 -7.028 1.00 71.56 83 GLY A CA 1
ATOM 598 C C . GLY A 1 83 ? 14.271 -4.528 -6.224 1.00 71.56 83 GLY A C 1
ATOM 599 O O . GLY A 1 83 ? 14.981 -5.520 -6.093 1.00 71.56 83 GLY A O 1
ATOM 600 N N . GLY A 1 84 ? 13.048 -4.454 -5.693 1.00 66.81 84 GLY A N 1
ATOM 601 C CA . GLY A 1 84 ? 12.457 -5.528 -4.900 1.00 66.81 84 GLY A CA 1
ATOM 602 C C . GLY A 1 84 ? 12.227 -6.803 -5.713 1.00 66.81 84 GLY A C 1
ATOM 603 O O . GLY A 1 84 ? 11.756 -6.755 -6.853 1.00 66.81 84 GLY A O 1
ATOM 604 N N . ARG A 1 85 ? 12.517 -7.951 -5.098 1.00 66.31 85 ARG A N 1
ATOM 605 C CA . ARG A 1 85 ? 12.144 -9.279 -5.595 1.00 66.31 85 ARG A CA 1
ATOM 606 C C . ARG A 1 85 ? 10.788 -9.666 -5.015 1.00 66.31 85 ARG A C 1
ATOM 608 O O . ARG A 1 85 ? 10.485 -9.376 -3.860 1.00 66.31 85 ARG A O 1
ATOM 615 N N . TYR A 1 86 ? 9.948 -10.306 -5.821 1.00 62.47 86 TYR A N 1
ATOM 616 C CA . TYR A 1 86 ? 8.704 -10.870 -5.309 1.00 62.47 86 TYR A CA 1
ATOM 617 C C . TYR A 1 86 ? 9.027 -12.047 -4.377 1.00 62.47 86 TYR A C 1
ATOM 619 O O . TYR A 1 86 ? 9.650 -13.005 -4.820 1.00 62.47 86 TYR A O 1
ATOM 627 N N . GLY A 1 87 ? 8.594 -11.971 -3.114 1.00 63.34 87 GLY A N 1
ATOM 628 C CA . GLY A 1 87 ? 8.755 -13.050 -2.128 1.00 63.34 87 GLY A CA 1
ATOM 629 C C . GLY A 1 87 ? 10.034 -13.019 -1.277 1.00 63.34 87 GLY A C 1
ATOM 630 O O . GLY A 1 87 ? 10.152 -13.857 -0.387 1.00 63.34 87 GLY A O 1
ATOM 631 N N . GLY A 1 88 ? 10.929 -12.046 -1.489 1.00 55.75 88 GLY A N 1
ATOM 632 C CA . GLY A 1 88 ? 12.286 -12.039 -0.916 1.00 55.75 88 GL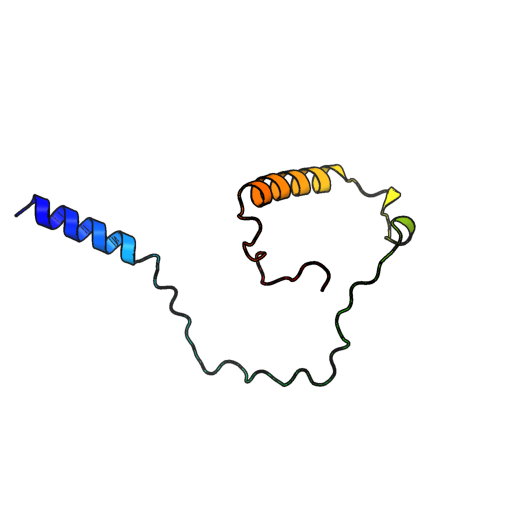Y A CA 1
ATOM 633 C C . GLY A 1 88 ? 13.345 -12.383 -1.954 1.00 55.75 88 GLY A C 1
ATOM 634 O O . GLY A 1 88 ? 13.154 -13.360 -2.710 1.00 55.75 88 GLY A O 1
#

Radius of gyration: 23.62 Å; Cα contacts (8 Å, |Δi|>4): 9; chains: 1; bounding box: 46×46×58 Å